Protein AF-A0A7X7KK00-F1 (afdb_monomer)

Mean predicted aligned error: 14.03 Å

Structure (mmCIF, N/CA/C/O backbone):
data_AF-A0A7X7KK00-F1
#
_entry.id   AF-A0A7X7KK00-F1
#
loop_
_atom_site.group_PDB
_atom_site.id
_atom_site.type_symbol
_atom_site.label_atom_id
_atom_site.label_alt_id
_atom_site.label_comp_id
_atom_site.label_asym_id
_atom_site.label_entity_id
_atom_site.label_seq_id
_atom_site.pdbx_PDB_ins_code
_atom_site.Cartn_x
_atom_site.Cartn_y
_atom_site.Cartn_z
_atom_site.occupancy
_atom_site.B_iso_or_equiv
_atom_site.auth_seq_id
_atom_site.auth_comp_id
_atom_site.auth_asym_id
_atom_site.auth_atom_id
_atom_site.pdbx_PDB_model_num
ATOM 1 N N . MET A 1 1 ? 10.364 14.392 -14.656 1.00 59.06 1 MET A N 1
ATOM 2 C CA . MET A 1 1 ? 10.557 12.963 -14.315 1.00 59.06 1 MET A CA 1
ATOM 3 C C . MET A 1 1 ? 9.398 12.104 -14.830 1.00 59.06 1 MET A C 1
ATOM 5 O O . MET A 1 1 ? 9.657 11.062 -15.415 1.00 59.06 1 MET A O 1
ATOM 9 N N . GLU A 1 2 ? 8.148 12.571 -14.728 1.00 69.69 2 GLU A N 1
ATOM 10 C CA . GLU A 1 2 ? 6.936 11.867 -15.200 1.00 69.69 2 GLU A CA 1
ATOM 11 C C . GLU A 1 2 ? 6.968 11.411 -16.670 1.00 69.69 2 GLU A C 1
ATOM 13 O O . GLU A 1 2 ? 6.616 10.271 -16.964 1.00 69.69 2 GLU A O 1
ATOM 18 N N . HIS A 1 3 ? 7.453 12.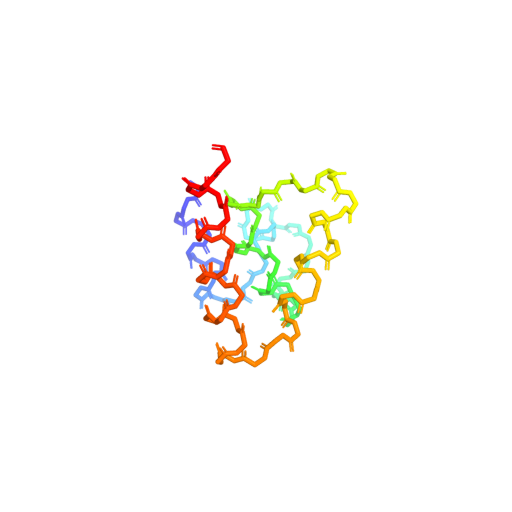245 -17.597 1.00 76.75 3 HIS A N 1
ATOM 19 C CA . HIS A 1 3 ? 7.512 11.883 -19.022 1.00 76.75 3 HIS A CA 1
ATOM 20 C C . HIS A 1 3 ? 8.425 10.686 -19.317 1.00 76.75 3 HIS A C 1
ATOM 22 O O . HIS A 1 3 ? 8.105 9.855 -20.163 1.00 76.75 3 HIS A O 1
ATOM 28 N N . LEU A 1 4 ? 9.547 10.569 -18.605 1.00 76.12 4 LEU A N 1
ATOM 29 C CA . LEU A 1 4 ? 10.504 9.484 -18.817 1.00 76.12 4 LEU A CA 1
ATOM 30 C C . LEU A 1 4 ? 9.965 8.155 -18.256 1.00 76.12 4 LEU A C 1
ATOM 32 O O . LEU A 1 4 ? 10.167 7.099 -18.846 1.00 76.12 4 LEU A O 1
ATOM 36 N N . ILE A 1 5 ? 9.191 8.221 -17.168 1.00 76.44 5 ILE A N 1
ATOM 37 C CA . ILE A 1 5 ? 8.462 7.073 -16.610 1.00 76.44 5 ILE A CA 1
ATOM 38 C C . ILE A 1 5 ? 7.370 6.606 -17.581 1.00 76.44 5 ILE A C 1
ATOM 40 O O . ILE A 1 5 ? 7.220 5.407 -17.811 1.00 76.44 5 ILE A O 1
ATOM 44 N N . ALA A 1 6 ? 6.621 7.538 -18.181 1.00 76.56 6 ALA A N 1
ATOM 45 C CA . ALA A 1 6 ? 5.602 7.207 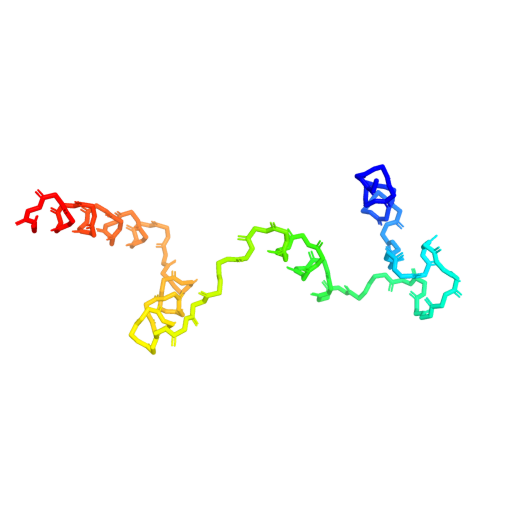-19.175 1.00 76.56 6 ALA A CA 1
ATOM 46 C C . ALA A 1 6 ? 6.209 6.514 -20.405 1.00 76.56 6 ALA A C 1
ATOM 48 O O . ALA A 1 6 ? 5.676 5.506 -20.867 1.00 76.56 6 ALA A O 1
ATOM 49 N N . LEU A 1 7 ? 7.355 7.007 -20.887 1.00 79.75 7 LEU A N 1
ATOM 50 C CA . LEU A 1 7 ? 8.089 6.384 -21.987 1.00 79.75 7 LEU A CA 1
ATOM 51 C C . LEU A 1 7 ? 8.549 4.969 -21.634 1.00 79.75 7 LEU A C 1
ATOM 53 O O . LEU A 1 7 ? 8.265 4.060 -22.404 1.00 79.75 7 LEU A O 1
ATOM 57 N N . ALA A 1 8 ? 9.16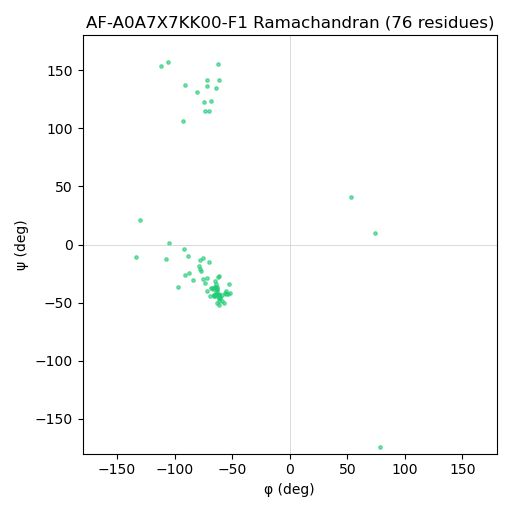5 4.767 -20.464 1.00 80.62 8 ALA A N 1
ATOM 58 C CA . ALA A 1 8 ? 9.602 3.444 -20.012 1.00 80.62 8 ALA A CA 1
ATOM 59 C C . ALA A 1 8 ? 8.453 2.419 -19.984 1.00 80.62 8 ALA A C 1
ATOM 61 O O . ALA A 1 8 ? 8.624 1.277 -20.409 1.00 80.62 8 ALA A O 1
ATOM 62 N N . ARG A 1 9 ? 7.257 2.844 -19.552 1.00 78.00 9 ARG A N 1
ATOM 63 C CA . ARG A 1 9 ? 6.051 1.998 -19.522 1.00 78.00 9 ARG A CA 1
ATOM 64 C C . ARG A 1 9 ? 5.521 1.664 -20.916 1.00 78.00 9 ARG A C 1
ATOM 66 O O . ARG A 1 9 ? 5.175 0.515 -21.161 1.00 78.00 9 ARG A O 1
ATOM 73 N N . ILE A 1 10 ? 5.452 2.643 -21.821 1.00 82.94 10 ILE A N 1
ATOM 74 C CA . ILE A 1 10 ? 4.935 2.435 -23.187 1.00 82.94 10 ILE A CA 1
ATOM 75 C C . ILE A 1 10 ? 5.875 1.537 -23.996 1.00 82.94 10 ILE A C 1
ATOM 77 O O . ILE A 1 10 ? 5.415 0.713 -24.783 1.00 82.94 10 ILE A O 1
ATOM 81 N N . THR A 1 11 ? 7.188 1.682 -23.808 1.00 83.06 11 THR A N 1
ATOM 82 C CA . THR A 1 11 ? 8.196 0.911 -24.550 1.00 83.06 11 THR A CA 1
ATOM 83 C C . THR A 1 11 ? 8.611 -0.384 -23.849 1.00 83.06 11 THR A C 1
ATOM 85 O O . THR A 1 11 ? 9.356 -1.171 -24.430 1.00 83.06 11 THR A O 1
ATOM 88 N N . ASN A 1 12 ? 8.104 -0.636 -22.637 1.00 79.19 12 ASN A N 1
ATOM 89 C CA . ASN A 1 12 ? 8.416 -1.799 -21.803 1.00 79.19 12 ASN A CA 1
ATOM 90 C C . ASN A 1 12 ? 9.929 -1.999 -21.568 1.00 79.19 12 ASN A C 1
ATOM 92 O O . ASN A 1 12 ? 10.453 -3.119 -21.610 1.00 79.19 12 ASN A O 1
ATOM 96 N N . VAL A 1 13 ? 10.637 -0.892 -21.335 1.00 83.62 13 VAL A N 1
ATOM 97 C CA . VAL A 1 13 ? 12.080 -0.866 -21.053 1.00 83.62 13 VAL A CA 1
ATOM 98 C C . VAL A 1 13 ? 12.343 -0.437 -19.617 1.00 83.62 13 VAL A C 1
ATOM 100 O O . VAL A 1 13 ? 11.553 0.290 -19.015 1.00 83.62 13 VAL A O 1
ATOM 103 N N . ASN A 1 14 ? 13.473 -0.867 -19.060 1.00 82.12 14 ASN A N 1
ATOM 104 C CA . ASN A 1 14 ? 13.871 -0.454 -17.718 1.00 82.12 14 ASN A CA 1
ATOM 105 C C . ASN A 1 14 ? 14.130 1.067 -17.674 1.00 82.12 14 ASN A C 1
ATOM 107 O O . ASN A 1 14 ? 14.801 1.622 -18.547 1.00 82.12 14 ASN A O 1
ATOM 111 N N . PHE A 1 15 ? 13.613 1.742 -16.644 1.00 81.69 15 PHE A N 1
ATOM 112 C CA . PHE A 1 15 ? 13.808 3.179 -16.452 1.00 81.69 15 PHE A CA 1
ATOM 113 C C . PHE A 1 15 ? 15.279 3.558 -1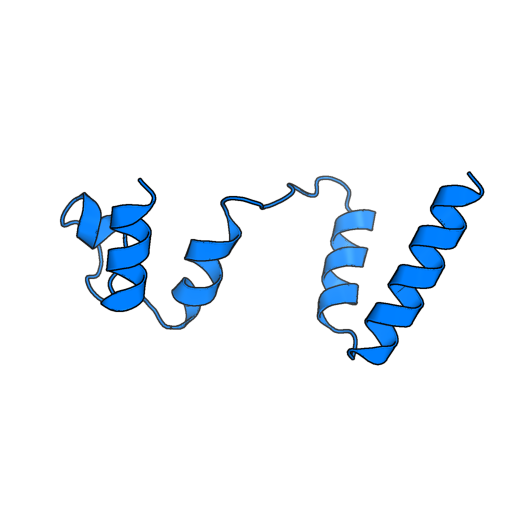6.237 1.00 81.69 15 PHE A C 1
ATOM 115 O O . PHE A 1 15 ? 15.717 4.574 -16.767 1.00 81.69 15 PHE A O 1
ATOM 122 N N . GLU A 1 16 ? 16.052 2.759 -15.497 1.00 81.94 16 GLU A N 1
ATOM 123 C CA . GLU A 1 16 ? 17.482 3.004 -15.273 1.00 81.94 16 GLU A CA 1
ATOM 124 C C . GLU A 1 16 ? 18.251 2.988 -16.598 1.00 81.94 16 GLU A C 1
ATOM 126 O O . GLU A 1 16 ? 19.034 3.902 -16.878 1.00 81.94 16 GLU A O 1
ATOM 131 N N . TRP A 1 17 ? 17.943 2.011 -17.456 1.00 86.12 17 TRP A N 1
ATOM 132 C CA . TRP A 1 17 ? 18.487 1.935 -18.807 1.00 86.12 17 TRP A CA 1
ATOM 133 C C . TRP A 1 17 ? 18.053 3.131 -19.656 1.00 86.12 17 TRP A C 1
ATOM 135 O O . TRP A 1 17 ? 18.886 3.752 -20.310 1.00 86.12 17 TRP A O 1
ATOM 145 N N . LEU A 1 18 ? 16.781 3.529 -19.592 1.00 84.50 18 LEU A N 1
ATOM 146 C CA . LEU A 1 18 ? 16.271 4.684 -20.334 1.00 84.50 18 LEU A CA 1
ATOM 147 C C . LEU A 1 18 ? 16.893 6.016 -19.875 1.00 84.50 18 LEU A C 1
ATOM 149 O O . LEU A 1 18 ? 17.118 6.90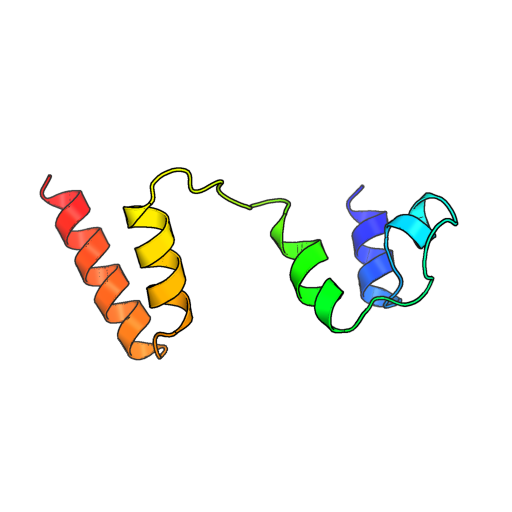6 -20.692 1.00 84.50 18 LEU A O 1
ATOM 153 N N . ALA A 1 19 ? 17.154 6.168 -18.577 1.00 82.00 19 ALA A N 1
ATOM 154 C CA . ALA A 1 19 ? 17.670 7.399 -17.989 1.00 82.00 19 ALA A CA 1
ATOM 155 C C . ALA A 1 19 ? 19.196 7.524 -18.084 1.00 82.00 19 ALA A C 1
ATOM 157 O O . ALA A 1 19 ? 19.712 8.638 -18.149 1.00 82.00 19 ALA A O 1
ATOM 158 N N . THR A 1 20 ? 19.922 6.402 -18.059 1.00 81.81 20 THR A N 1
ATOM 159 C CA . THR A 1 20 ? 21.387 6.403 -17.889 1.00 81.81 20 THR A CA 1
ATOM 160 C C . THR A 1 20 ? 22.145 5.505 -18.866 1.00 81.81 20 THR A C 1
ATOM 162 O O . THR A 1 20 ? 23.371 5.584 -18.934 1.00 81.81 20 THR A O 1
ATOM 165 N N . GLY A 1 21 ? 21.452 4.645 -19.616 1.00 83.12 21 GLY A N 1
ATOM 166 C CA . GLY A 1 21 ? 22.056 3.645 -20.502 1.00 83.12 21 GLY A CA 1
ATOM 167 C C . GLY A 1 21 ? 22.673 2.440 -19.784 1.00 83.12 21 GLY A C 1
ATOM 168 O O . GLY A 1 21 ? 23.380 1.659 -20.419 1.00 83.12 21 GLY A O 1
ATOM 169 N N . ARG A 1 22 ? 22.452 2.287 -18.472 1.00 78.06 22 ARG A N 1
ATOM 170 C CA . ARG A 1 22 ? 22.994 1.196 -17.642 1.00 78.06 22 ARG A CA 1
ATOM 171 C C . ARG A 1 22 ? 21.916 0.166 -17.284 1.00 78.06 22 ARG A C 1
ATOM 173 O O . ARG A 1 22 ? 20.737 0.492 -17.272 1.00 78.06 22 ARG A O 1
ATOM 180 N N . GLY A 1 23 ? 22.328 -1.063 -16.971 1.00 74.00 23 GLY A N 1
ATOM 181 C CA . GLY A 1 23 ? 21.411 -2.160 -16.631 1.00 74.00 23 GLY A CA 1
ATOM 182 C C . GLY A 1 23 ? 20.747 -2.815 -17.849 1.00 74.00 23 GLY A C 1
ATOM 183 O O . GLY A 1 23 ? 21.087 -2.517 -18.997 1.00 74.00 23 GLY A O 1
ATOM 184 N N . ASP A 1 24 ? 19.817 -3.738 -17.599 1.00 79.88 24 ASP A N 1
ATOM 185 C CA . ASP A 1 24 ? 19.107 -4.465 -18.655 1.00 79.88 24 ASP A CA 1
ATOM 186 C C . ASP A 1 24 ? 18.101 -3.573 -19.388 1.00 79.88 24 ASP A C 1
ATOM 188 O O . ASP A 1 24 ? 17.324 -2.841 -18.778 1.00 79.88 24 ASP A O 1
ATOM 192 N N . SER A 1 25 ? 18.068 -3.676 -20.719 1.00 77.88 25 SER A N 1
ATOM 193 C CA . SER A 1 25 ? 17.159 -2.872 -21.549 1.00 77.88 25 SER A CA 1
ATOM 194 C C . SER A 1 25 ? 15.695 -3.296 -21.431 1.00 77.88 25 SER A C 1
ATOM 196 O O . SER A 1 25 ? 14.801 -2.469 -21.584 1.00 77.88 25 SER A O 1
ATOM 198 N N . LYS A 1 26 ? 15.425 -4.573 -21.144 1.00 78.19 26 LYS A N 1
ATOM 199 C CA . LYS A 1 26 ? 14.064 -5.098 -21.008 1.00 78.19 26 LYS A CA 1
ATOM 200 C C . LYS A 1 26 ? 13.601 -5.011 -19.565 1.00 78.19 26 LYS A C 1
ATOM 202 O O . LYS A 1 26 ? 14.331 -5.363 -18.644 1.00 78.19 26 LYS A O 1
ATOM 207 N N . MET A 1 27 ? 12.353 -4.601 -19.382 1.00 66.12 27 MET A N 1
ATOM 208 C CA . MET A 1 27 ? 11.704 -4.690 -18.084 1.00 66.12 27 MET A CA 1
ATOM 209 C C . MET A 1 27 ? 11.480 -6.170 -17.744 1.00 66.12 27 MET A C 1
ATOM 211 O O . MET A 1 27 ? 10.884 -6.906 -18.536 1.00 66.12 27 MET A O 1
ATOM 215 N N . ALA A 1 28 ? 11.992 -6.631 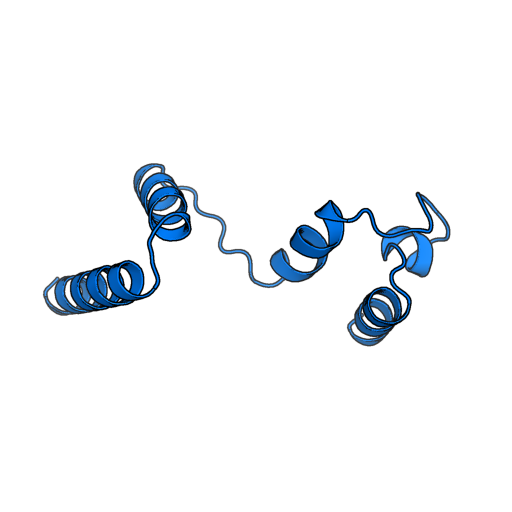-16.599 1.00 62.41 28 ALA A N 1
ATOM 216 C CA . ALA A 1 28 ? 11.669 -7.967 -16.112 1.00 62.41 28 ALA A CA 1
ATOM 217 C C . ALA A 1 28 ? 10.147 -8.046 -15.871 1.00 62.41 28 ALA A C 1
ATOM 219 O O . ALA A 1 28 ? 9.578 -7.066 -15.381 1.00 62.41 28 ALA A O 1
ATOM 220 N N . PRO A 1 29 ? 9.474 -9.170 -16.180 1.00 55.50 29 PRO A N 1
ATOM 221 C CA . PRO A 1 29 ? 8.033 -9.318 -15.953 1.00 55.50 29 PRO A CA 1
ATOM 222 C C . PRO A 1 29 ? 7.620 -8.981 -14.512 1.00 55.50 29 PRO A C 1
ATOM 224 O O . PRO A 1 29 ? 6.580 -8.364 -14.296 1.00 55.50 29 PRO A O 1
ATOM 227 N N . ASP A 1 30 ? 8.491 -9.292 -13.548 1.00 54.00 30 ASP A N 1
ATOM 228 C CA . ASP A 1 30 ? 8.283 -9.011 -12.126 1.00 54.00 30 ASP A CA 1
ATOM 229 C C . ASP A 1 30 ? 8.538 -7.539 -11.744 1.00 54.00 30 ASP A C 1
ATOM 231 O O . ASP A 1 30 ? 7.996 -7.055 -10.754 1.00 54.00 30 ASP A O 1
ATOM 235 N N . ALA A 1 31 ? 9.298 -6.781 -12.543 1.00 50.88 31 ALA A N 1
ATOM 236 C CA . ALA A 1 31 ? 9.629 -5.378 -12.267 1.00 50.88 31 ALA A CA 1
ATOM 237 C C . ALA A 1 31 ? 8.491 -4.400 -12.617 1.00 50.88 31 ALA A C 1
ATOM 239 O O . ALA A 1 31 ? 8.467 -3.272 -12.118 1.00 50.88 31 ALA A O 1
ATOM 240 N N . LEU A 1 32 ? 7.522 -4.817 -13.447 1.00 49.00 32 LEU A N 1
ATOM 241 C CA . LEU A 1 32 ? 6.314 -4.029 -13.740 1.00 49.00 32 LEU A CA 1
ATOM 242 C C . LEU A 1 32 ? 5.466 -3.802 -12.476 1.00 49.00 32 LEU A C 1
ATOM 244 O O . LEU A 1 32 ? 4.789 -2.782 -12.367 1.00 49.00 32 LEU A O 1
ATOM 248 N N . LEU A 1 33 ? 5.554 -4.722 -11.511 1.00 49.00 33 LEU A N 1
ATOM 249 C CA . LEU A 1 33 ? 4.900 -4.620 -10.206 1.00 49.00 33 LEU A CA 1
ATOM 250 C C . LEU A 1 33 ? 5.628 -3.654 -9.254 1.00 49.00 33 LEU A C 1
ATOM 252 O O . LEU A 1 33 ? 4.995 -3.106 -8.354 1.00 49.00 33 LEU A O 1
ATOM 256 N N . ASP A 1 34 ? 6.923 -3.407 -9.477 1.00 47.56 34 ASP A N 1
ATOM 257 C CA . ASP A 1 34 ? 7.796 -2.665 -8.557 1.00 47.56 34 ASP A CA 1
ATOM 258 C C . ASP A 1 34 ? 7.950 -1.181 -8.949 1.00 47.56 34 ASP A C 1
ATOM 260 O O . ASP A 1 34 ? 7.937 -0.288 -8.103 1.00 47.56 34 ASP A O 1
ATOM 264 N N . ALA A 1 35 ? 8.000 -0.865 -10.249 1.00 45.12 35 ALA A N 1
ATOM 265 C CA . ALA A 1 35 ? 8.315 0.490 -10.729 1.00 45.12 35 ALA A CA 1
ATOM 266 C C . ALA A 1 35 ? 7.174 1.522 -10.585 1.00 45.12 35 ALA A C 1
ATOM 268 O O . ALA A 1 35 ? 7.382 2.721 -10.790 1.00 45.12 35 ALA A O 1
ATOM 269 N N . THR A 1 36 ? 5.950 1.093 -10.268 1.00 45.66 36 THR A N 1
ATOM 270 C CA . THR A 1 36 ? 4.802 1.995 -10.053 1.00 45.66 36 THR A CA 1
ATOM 271 C C . THR A 1 36 ? 4.394 2.114 -8.587 1.00 45.66 36 THR A C 1
ATOM 273 O O . THR A 1 36 ? 3.611 3.002 -8.259 1.00 45.66 36 THR A O 1
ATOM 276 N N . ALA A 1 37 ? 4.907 1.244 -7.713 1.00 48.19 37 ALA A N 1
ATOM 277 C CA . ALA A 1 37 ? 4.478 1.136 -6.321 1.00 48.19 37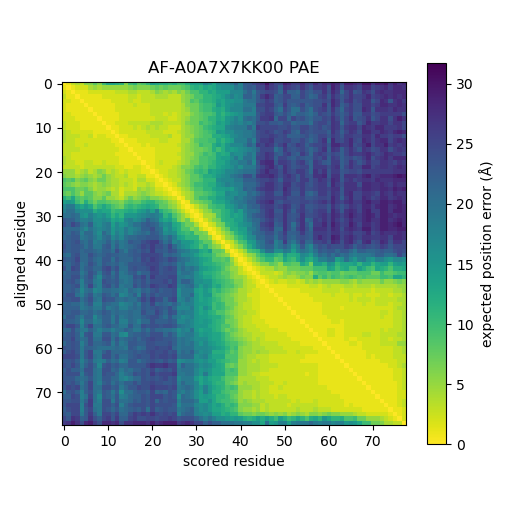 ALA A CA 1
ATOM 278 C C . ALA A 1 37 ? 5.233 2.081 -5.367 1.00 48.19 37 ALA A C 1
ATOM 280 O O . ALA A 1 37 ? 4.689 2.467 -4.335 1.00 48.19 37 ALA A O 1
ATOM 281 N N . THR A 1 38 ? 6.455 2.504 -5.707 1.00 49.88 38 THR A N 1
ATOM 282 C CA . THR A 1 38 ? 7.338 3.204 -4.754 1.00 49.88 38 THR A CA 1
ATOM 283 C C . THR A 1 38 ? 6.949 4.660 -4.481 1.00 49.88 38 THR A C 1
ATOM 285 O O . THR A 1 38 ? 7.161 5.147 -3.377 1.00 49.88 38 THR A O 1
ATOM 288 N N . ALA A 1 39 ? 6.338 5.369 -5.438 1.00 50.06 39 ALA A N 1
ATOM 289 C CA . ALA A 1 39 ? 6.032 6.800 -5.282 1.00 50.06 39 ALA A CA 1
ATOM 290 C C . ALA A 1 39 ? 4.912 7.104 -4.260 1.00 50.06 39 ALA A C 1
ATOM 292 O O . ALA A 1 39 ? 4.779 8.243 -3.821 1.00 50.06 39 ALA A O 1
ATOM 293 N N . HIS A 1 40 ? 4.135 6.091 -3.860 1.00 48.66 40 HIS A N 1
ATOM 294 C CA . HIS A 1 40 ? 3.073 6.187 -2.848 1.00 48.66 40 HIS A CA 1
ATOM 295 C C . HIS A 1 40 ? 3.182 5.089 -1.778 1.00 48.66 40 HIS A C 1
ATOM 297 O O . HIS A 1 40 ? 2.193 4.750 -1.128 1.00 48.66 40 HIS A O 1
ATOM 303 N N . ALA A 1 41 ? 4.366 4.496 -1.610 1.00 58.69 41 ALA A N 1
ATOM 304 C CA . ALA A 1 41 ? 4.568 3.466 -0.605 1.00 58.69 41 ALA A CA 1
ATOM 305 C C . ALA A 1 41 ? 4.527 4.093 0.796 1.00 58.69 41 ALA A C 1
ATOM 307 O O . ALA A 1 41 ? 5.385 4.897 1.154 1.00 58.69 41 ALA A O 1
ATOM 308 N N . ILE A 1 42 ? 3.527 3.714 1.590 1.00 64.06 42 ILE A N 1
ATOM 309 C CA . ILE A 1 42 ? 3.547 3.941 3.035 1.00 64.06 42 ILE A CA 1
ATOM 310 C C . ILE A 1 42 ? 4.537 2.932 3.618 1.00 64.06 42 ILE A C 1
ATOM 312 O O . ILE A 1 42 ? 4.395 1.724 3.402 1.00 64.06 42 ILE A O 1
ATOM 316 N N . LEU A 1 43 ? 5.560 3.429 4.315 1.00 71.25 43 LEU A N 1
ATOM 317 C CA . LEU A 1 43 ? 6.454 2.579 5.090 1.00 71.25 43 LEU A CA 1
ATOM 318 C C . LEU A 1 43 ? 5.695 2.113 6.334 1.00 71.25 43 LEU A C 1
ATOM 320 O O . LEU A 1 43 ? 5.329 2.925 7.177 1.00 71.25 43 LEU A O 1
ATOM 324 N N . VAL A 1 44 ? 5.448 0.810 6.414 1.00 78.38 44 VAL A N 1
ATOM 325 C CA . VAL A 1 44 ? 4.806 0.174 7.565 1.00 78.38 44 VAL A CA 1
ATOM 326 C C . VAL A 1 44 ? 5.899 -0.307 8.514 1.00 78.38 44 VAL A C 1
ATOM 328 O O . VAL A 1 44 ? 6.597 -1.272 8.202 1.00 78.38 44 VAL A O 1
ATOM 331 N N . GLU A 1 45 ? 6.073 0.383 9.641 1.00 80.56 45 GLU A N 1
ATOM 332 C CA . GLU A 1 45 ? 7.076 0.035 10.662 1.00 80.56 45 GLU A CA 1
ATOM 333 C C . GLU A 1 45 ? 6.520 -0.915 11.733 1.00 80.56 45 GLU A C 1
ATOM 335 O O . GLU A 1 45 ? 7.271 -1.689 12.328 1.00 80.56 45 GLU A O 1
ATOM 340 N N . ASP A 1 46 ? 5.205 -0.886 11.968 1.00 90.75 46 ASP A N 1
ATOM 341 C CA . ASP A 1 46 ? 4.561 -1.709 12.985 1.00 90.75 46 ASP A CA 1
ATOM 342 C C . ASP A 1 46 ? 4.313 -3.148 12.493 1.00 90.75 46 ASP A C 1
ATOM 344 O O . ASP A 1 46 ? 3.752 -3.399 11.422 1.00 90.75 46 ASP A O 1
ATOM 348 N N . GLU A 1 47 ? 4.708 -4.128 13.309 1.00 89.62 47 GLU A N 1
ATOM 349 C CA . GLU A 1 47 ? 4.580 -5.549 12.967 1.00 89.62 47 GLU A CA 1
ATOM 350 C C . GLU A 1 47 ? 3.108 -5.974 12.830 1.00 89.62 47 GLU A C 1
ATOM 352 O O . GLU A 1 47 ? 2.769 -6.824 11.999 1.00 89.62 47 GLU A O 1
ATOM 357 N N . SER A 1 48 ? 2.204 -5.388 13.621 1.00 91.88 48 SER A N 1
ATOM 358 C CA . SER A 1 48 ? 0.778 -5.708 13.545 1.00 91.88 48 SER A CA 1
ATOM 359 C C . SER A 1 48 ? 0.144 -5.144 12.270 1.00 91.88 48 SER A C 1
ATOM 361 O O . SER A 1 48 ? -0.593 -5.864 11.587 1.00 91.88 48 SER A O 1
ATOM 363 N N . GLU A 1 49 ? 0.524 -3.930 11.869 1.00 91.50 49 GLU A N 1
ATOM 364 C CA . GLU A 1 49 ? 0.139 -3.325 10.593 1.00 91.50 49 GLU A CA 1
ATOM 365 C C . GLU A 1 49 ? 0.683 -4.139 9.406 1.00 91.50 49 GLU A C 1
ATOM 367 O O . GLU A 1 49 ? -0.052 -4.453 8.463 1.00 91.50 49 GLU A O 1
ATOM 372 N N . MET A 1 50 ? 1.932 -4.608 9.473 1.00 89.31 50 MET A N 1
ATOM 373 C CA . MET A 1 50 ? 2.512 -5.433 8.412 1.00 89.31 50 MET A CA 1
ATOM 374 C C . MET A 1 50 ? 1.772 -6.771 8.256 1.00 89.31 50 MET A C 1
ATOM 376 O O . MET A 1 50 ? 1.501 -7.219 7.133 1.00 89.31 50 MET A O 1
ATOM 380 N N . ARG A 1 51 ? 1.392 -7.413 9.367 1.00 92.00 51 ARG A N 1
ATOM 381 C CA . ARG A 1 51 ? 0.572 -8.637 9.349 1.00 92.00 51 ARG A CA 1
ATOM 382 C C . ARG A 1 51 ? -0.815 -8.395 8.756 1.00 92.00 51 ARG A C 1
ATOM 384 O O . ARG A 1 51 ? -1.306 -9.247 8.004 1.00 92.00 51 ARG A O 1
ATOM 391 N N . LEU A 1 52 ? -1.426 -7.249 9.048 1.00 92.06 52 LEU A N 1
ATOM 392 C CA . LEU A 1 52 ? -2.707 -6.855 8.473 1.00 92.06 52 LEU A CA 1
ATOM 393 C C . LEU A 1 52 ? -2.602 -6.690 6.953 1.00 92.06 52 LEU A C 1
ATOM 395 O O . LEU A 1 52 ? -3.370 -7.318 6.227 1.00 92.06 52 LEU A O 1
ATOM 399 N N . VAL A 1 53 ? -1.610 -5.944 6.458 1.00 90.75 53 VAL A N 1
ATOM 400 C CA . VAL A 1 53 ? -1.391 -5.737 5.014 1.00 90.75 53 VAL A CA 1
ATOM 401 C C . VAL A 1 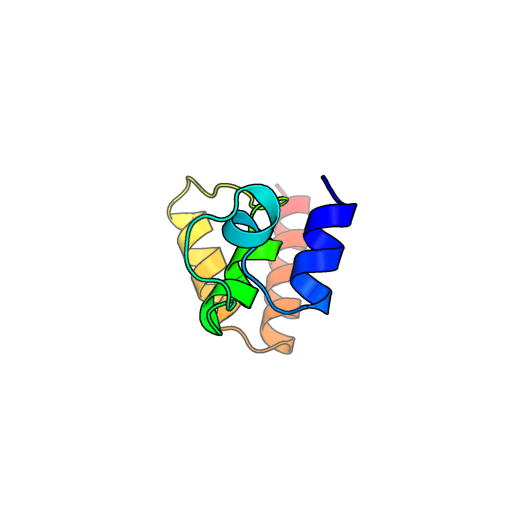53 ? -1.170 -7.063 4.281 1.00 90.75 53 VAL A C 1
ATOM 403 O O . VAL A 1 53 ? -1.745 -7.289 3.211 1.00 90.75 53 VAL A O 1
ATOM 406 N N . ARG A 1 54 ? -0.370 -7.975 4.851 1.00 89.12 54 ARG A N 1
ATOM 407 C CA . ARG A 1 54 ? -0.144 -9.311 4.269 1.00 89.12 54 ARG A CA 1
ATOM 408 C C . ARG A 1 54 ? -1.441 -10.110 4.174 1.00 89.12 54 ARG A C 1
ATOM 410 O O . ARG A 1 54 ? -1.729 -10.683 3.125 1.00 89.12 54 ARG A O 1
ATOM 417 N N . SER A 1 55 ? -2.235 -10.110 5.241 1.00 92.69 55 SER A N 1
ATOM 418 C CA . SER A 1 55 ? -3.516 -10.822 5.287 1.00 92.69 55 SER A CA 1
ATOM 419 C C . SER A 1 55 ? -4.525 -10.218 4.308 1.00 92.69 55 SER A C 1
ATOM 421 O O . SER A 1 55 ? -5.149 -10.941 3.535 1.00 92.69 55 SER A O 1
ATOM 423 N N . TRP A 1 56 ? -4.612 -8.887 4.261 1.00 94.56 56 TRP A N 1
ATOM 424 C CA . TRP A 1 56 ? -5.467 -8.130 3.349 1.00 94.56 56 TRP A CA 1
ATOM 425 C C . TRP A 1 56 ? -5.218 -8.477 1.878 1.00 94.56 56 TRP A C 1
ATOM 427 O O . TRP A 1 56 ? -6.162 -8.662 1.107 1.00 94.56 56 TRP A O 1
ATOM 437 N N . ARG A 1 57 ? -3.948 -8.615 1.471 1.00 90.44 57 ARG A N 1
ATOM 438 C CA . ARG A 1 57 ? -3.582 -8.965 0.087 1.00 90.44 57 ARG A CA 1
ATOM 439 C C . ARG A 1 57 ? -4.124 -10.329 -0.353 1.00 90.44 57 ARG A C 1
ATOM 441 O O . ARG A 1 57 ? -4.388 -10.491 -1.541 1.00 90.44 57 ARG A O 1
ATOM 448 N N . MET A 1 58 ? -4.342 -11.258 0.579 1.00 93.38 58 MET A N 1
ATOM 449 C CA . MET A 1 58 ? -4.867 -12.603 0.302 1.00 93.38 58 MET A CA 1
ATOM 450 C C . MET A 1 58 ? -6.402 -12.685 0.309 1.00 93.38 58 MET A C 1
ATOM 452 O O . MET A 1 58 ? -6.963 -13.710 -0.075 1.00 93.38 58 MET A O 1
ATOM 456 N N . LEU A 1 59 ? -7.104 -11.633 0.741 1.00 92.25 59 LEU A N 1
ATOM 457 C CA . LEU A 1 59 ? -8.564 -11.642 0.820 1.00 92.25 59 LEU A CA 1
ATOM 458 C C . LEU A 1 59 ? -9.225 -11.587 -0.562 1.00 92.25 59 LEU A C 1
ATOM 460 O O . LEU A 1 59 ? -8.833 -10.812 -1.440 1.00 92.25 59 LEU A O 1
ATOM 464 N N . ALA A 1 60 ? -10.322 -12.336 -0.710 1.00 94.12 60 ALA A N 1
ATOM 465 C CA . ALA A 1 60 ? -11.255 -12.158 -1.818 1.00 94.12 60 ALA A CA 1
ATOM 466 C C . ALA A 1 60 ? -11.889 -10.747 -1.779 1.00 94.12 60 ALA A C 1
ATOM 468 O O . ALA A 1 60 ? -12.015 -10.172 -0.693 1.00 94.12 60 ALA A O 1
ATOM 469 N N . PRO A 1 61 ? -12.367 -10.197 -2.915 1.00 93.88 61 PRO A N 1
ATOM 470 C CA . PRO A 1 61 ? -12.910 -8.834 -2.977 1.00 93.88 61 PRO A CA 1
ATOM 471 C C . PRO A 1 61 ? -13.990 -8.537 -1.928 1.00 93.88 61 PRO A C 1
ATOM 473 O O . PRO A 1 61 ? -13.954 -7.500 -1.275 1.00 93.88 61 PRO A O 1
ATOM 476 N N . ARG A 1 62 ? -14.905 -9.486 -1.693 1.00 93.88 62 ARG A N 1
ATOM 477 C CA . ARG A 1 62 ? -15.950 -9.352 -0.667 1.00 93.88 62 ARG A CA 1
ATOM 478 C C . ARG A 1 62 ? -15.379 -9.285 0.754 1.00 93.88 62 ARG A C 1
ATOM 480 O O . ARG A 1 62 ? -15.906 -8.552 1.577 1.00 93.88 62 ARG A O 1
ATOM 487 N N . GLY A 1 63 ? -14.308 -10.027 1.034 1.00 95.38 63 GLY A N 1
ATOM 488 C CA . GLY A 1 63 ? -13.633 -9.996 2.333 1.00 95.38 63 GLY A CA 1
ATOM 489 C C . GLY A 1 63 ? -12.936 -8.662 2.591 1.00 95.38 63 GLY A C 1
ATOM 490 O O . GLY A 1 63 ? -12.989 -8.163 3.708 1.00 95.38 63 GLY A O 1
ATOM 491 N N . LYS A 1 64 ? -12.350 -8.053 1.552 1.00 96.56 64 LYS A N 1
ATOM 492 C CA . LYS A 1 64 ? -11.751 -6.713 1.645 1.00 96.56 64 LYS A CA 1
ATOM 493 C C . LYS A 1 64 ? -12.780 -5.656 2.046 1.00 96.56 64 LYS A C 1
ATOM 495 O O . LYS A 1 64 ? -12.513 -4.891 2.959 1.00 96.56 64 LYS A O 1
ATOM 500 N N . LEU A 1 65 ? -13.960 -5.659 1.421 1.00 96.50 65 LEU A N 1
ATOM 501 C CA . LEU A 1 65 ? -15.037 -4.721 1.769 1.00 96.50 65 LEU A CA 1
ATOM 502 C C . LEU A 1 65 ? -15.451 -4.850 3.241 1.00 96.50 65 LEU A C 1
ATOM 504 O O . LEU A 1 65 ? -15.462 -3.862 3.957 1.00 96.50 65 LEU A O 1
ATOM 508 N N . VAL A 1 66 ? -15.681 -6.078 3.716 1.00 97.06 66 VAL A N 1
ATOM 509 C CA . VAL A 1 66 ? -16.062 -6.319 5.120 1.00 97.06 66 VAL A CA 1
ATOM 510 C C . VAL A 1 66 ? -14.991 -5.825 6.094 1.00 97.06 66 VAL A C 1
ATOM 512 O O . VAL A 1 66 ? -15.313 -5.192 7.094 1.00 97.06 66 VAL A O 1
ATOM 515 N N . VAL A 1 67 ? -13.717 -6.119 5.821 1.00 96.19 67 VAL A N 1
ATOM 516 C CA . VAL A 1 67 ? -12.617 -5.689 6.696 1.00 96.19 67 VAL A CA 1
ATOM 517 C C . VAL A 1 67 ? -12.471 -4.166 6.687 1.00 96.19 67 VAL A C 1
ATOM 519 O O . VAL A 1 67 ? -12.240 -3.596 7.749 1.00 96.19 67 VAL A O 1
ATOM 522 N N . LEU A 1 68 ? -12.650 -3.511 5.535 1.00 96.62 68 LEU A N 1
ATOM 523 C CA . LEU A 1 68 ? -12.626 -2.051 5.441 1.00 96.62 68 LEU A CA 1
ATOM 524 C C . LEU A 1 68 ? -13.733 -1.423 6.290 1.00 96.62 68 LEU A C 1
ATOM 526 O O . LEU A 1 68 ? -13.427 -0.616 7.162 1.00 96.62 68 LEU A O 1
ATOM 530 N N . ASP A 1 69 ? -14.978 -1.872 6.110 1.00 96.69 69 ASP A N 1
ATOM 531 C CA . ASP A 1 69 ? -16.135 -1.366 6.859 1.00 96.69 69 ASP A CA 1
ATOM 532 C C . ASP A 1 69 ? -15.923 -1.508 8.378 1.00 96.69 69 ASP A C 1
ATOM 534 O O . ASP A 1 69 ? -16.219 -0.599 9.155 1.00 96.69 69 ASP A O 1
ATOM 538 N N . MET A 1 70 ? -15.374 -2.646 8.822 1.00 96.31 70 MET A N 1
ATOM 539 C CA . MET A 1 70 ? -15.065 -2.877 10.236 1.00 96.31 70 MET A CA 1
ATOM 540 C C . MET A 1 70 ? -13.979 -1.934 10.761 1.00 96.31 70 MET A C 1
ATOM 542 O O . MET A 1 70 ? -14.107 -1.420 11.871 1.00 96.31 70 MET A O 1
ATOM 546 N N . MET A 1 71 ? -12.902 -1.728 10.000 1.00 95.31 71 MET A N 1
ATOM 547 C CA . MET A 1 71 ? -11.809 -0.842 10.403 1.00 95.31 71 MET A CA 1
ATOM 548 C C . MET A 1 71 ? -12.267 0.615 10.485 1.00 95.31 71 MET A C 1
ATOM 550 O O . MET A 1 71 ? -11.947 1.291 11.461 1.00 95.31 71 MET A O 1
ATOM 554 N N . GLU A 1 72 ? -13.043 1.076 9.503 1.00 95.50 72 GLU A N 1
ATOM 555 C CA . GLU A 1 72 ? -13.615 2.424 9.490 1.00 95.50 72 GLU A CA 1
ATOM 556 C C . GLU A 1 72 ? -14.552 2.638 10.683 1.00 95.50 72 GLU A C 1
ATOM 558 O O . GLU A 1 72 ? -14.413 3.627 11.403 1.00 95.50 72 GLU A O 1
ATOM 563 N N . LEU A 1 73 ? -15.438 1.674 10.965 1.00 96.69 73 LEU A N 1
ATOM 564 C CA . LEU A 1 73 ? -16.310 1.730 12.137 1.00 96.69 73 LEU A CA 1
ATOM 565 C C . LEU A 1 73 ? -15.501 1.846 13.435 1.00 96.69 73 LEU A C 1
ATOM 567 O O . LEU A 1 73 ? -15.776 2.720 14.253 1.00 96.69 73 LEU A O 1
ATOM 571 N N . LEU A 1 74 ? -14.499 0.988 13.634 1.00 96.12 74 LEU A N 1
ATOM 572 C CA . LEU A 1 74 ? -13.692 0.996 14.857 1.00 96.12 74 LEU A CA 1
ATOM 573 C C . LEU A 1 74 ? -12.901 2.300 15.022 1.00 96.12 74 LEU A C 1
ATOM 575 O O . LEU A 1 74 ? -12.817 2.808 16.136 1.00 96.12 74 LEU A O 1
ATOM 579 N N . ALA A 1 75 ? -12.381 2.869 13.933 1.00 94.06 75 ALA A N 1
ATOM 580 C CA . ALA A 1 75 ? -11.674 4.148 13.959 1.00 94.06 75 ALA A CA 1
ATOM 581 C C . ALA A 1 75 ? -12.580 5.326 14.357 1.00 94.06 75 ALA A C 1
ATOM 583 O O . ALA A 1 75 ? -12.111 6.266 14.990 1.00 94.06 75 ALA A O 1
ATOM 584 N N . THR A 1 76 ? -13.873 5.281 14.019 1.00 92.56 76 THR A N 1
ATOM 585 C CA . THR A 1 76 ? -14.836 6.330 14.413 1.00 92.56 76 THR A CA 1
ATOM 586 C C . THR A 1 76 ? -15.308 6.245 15.865 1.00 92.56 76 THR A C 1
ATOM 588 O O . THR A 1 76 ? -15.905 7.195 16.364 1.00 92.56 76 THR A O 1
ATOM 591 N N . GLN A 1 77 ? -15.053 5.123 16.541 1.00 83.44 77 GLN A N 1
ATOM 592 C CA . GLN A 1 77 ? -15.532 4.841 17.899 1.00 83.44 77 GLN A CA 1
ATOM 593 C C . GLN A 1 77 ? -14.424 4.974 18.963 1.00 83.44 77 GLN A C 1
ATOM 595 O O . GLN A 1 77 ? -14.682 4.687 20.135 1.00 83.44 77 GLN A O 1
ATOM 600 N N . GLY A 1 78 ? -13.206 5.345 18.551 1.00 58.38 78 GLY A N 1
ATOM 601 C CA . GLY A 1 78 ? -12.008 5.473 19.390 1.00 58.38 78 GLY A CA 1
ATOM 602 C C . GLY A 1 78 ? -11.660 6.903 19.772 1.00 58.38 78 GLY A C 1
ATOM 603 O O . GLY A 1 78 ? -12.034 7.834 19.026 1.00 58.38 78 GLY A O 1
#

Sequence (78 aa):
MEHLIALARITNVNFEWLATGRGDSKMAPDALLDATATAHAILVEDESEMRLVRSWRMLAPRGKLVVLDMMELLATQG

pLDDT: mean 79.15, std 15.91, range [45.12, 97.06]

Secondary structure (DSSP, 8-state):
-HHHHHHHHH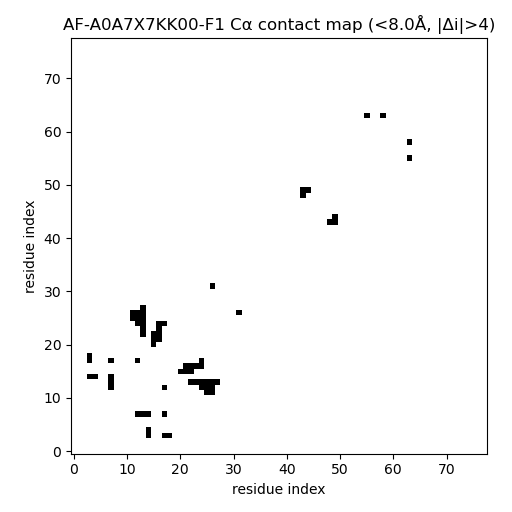HTB-HHHHHHS-S-SBPPGGGGGTTTTGGG------HHHHHHHHHHHHS-HHHHHHHHHHHHHHHHT-

Solvent-accessible surface area (backbone atoms only — not comparable to full-atom values): 4783 Å² total; per-residue (Å²): 113,69,68,60,54,51,48,22,63,77,70,52,29,25,54,60,20,75,76,71,72,43,80,59,62,61,49,51,84,74,47,70,69,53,80,72,46,66,91,75,58,78,84,74,84,49,69,68,58,45,53,46,56,59,53,56,72,71,46,54,75,72,52,45,53,54,53,49,56,51,52,55,54,53,63,72,74,106

Foldseek 3Di:
DVVLLVVCVVVQFDSCCSPPVDDGGHNDPVCVVVSVAPVPDDDDPDPVVVVVVVVLVPDDPVVNVVVVVVVVVVVVVD

Radius of gyration: 18.03 Å; Cα contacts (8 Å, |Δi|>4): 34; chains: 1; bounding box: 39×26×44 Å